Protein AF-A0A2D6W241-F1 (afdb_monomer_lite)

Foldseek 3Di:
DDWDKDKDWDKDKDKDAPDPDPPDPDPVVVVCCCVPNRMPIDMDTPDIDIDIFQRLCVVQVVVVHHVCVVQADNRRHHVPPDDD

pLDDT: mean 90.25, std 10.78, range [44.81, 97.44]

Radius of gyration: 17.85 Å; chains: 1; bounding box: 41×22×42 Å

Secondary structure (DSSP, 8-state):
-PBPEEEEEEEEEEEE-SSPPP--S-HHHHHHHHHHSS-EEEEEEEEEEEEETHHHHHHHHTTT--GGGGTB-TTSBBS-----

Sequence (84 aa):
MAKKIIHRTVIEVEVLSEQPIPDTDSLEFIAREIIHGDWSGKWGVTGEHELSGTEAVEAIQNQGSDPQFFGIDENGDDLDEEEG

Structure (mmCIF, N/CA/C/O backbone):
data_AF-A0A2D6W241-F1
#
_entry.id   AF-A0A2D6W241-F1
#
loop_
_atom_site.group_PDB
_atom_site.id
_atom_site.type_symbol
_atom_site.label_atom_id
_atom_site.label_alt_id
_atom_site.label_comp_id
_atom_site.label_asym_id
_atom_site.label_entity_id
_atom_site.label_seq_id
_atom_site.pdbx_PDB_ins_code
_atom_site.Cartn_x
_atom_site.Cartn_y
_atom_site.Cartn_z
_atom_site.occupancy
_atom_site.B_iso_or_equiv
_atom_site.auth_seq_id
_atom_site.auth_comp_id
_atom_site.auth_asym_id
_atom_site.auth_atom_id
_atom_site.pdbx_PDB_model_num
ATOM 1 N N . MET A 1 1 ? -22.774 -1.125 20.893 1.00 61.25 1 MET A N 1
ATOM 2 C CA . MET A 1 1 ? -21.941 -0.620 19.800 1.00 61.25 1 MET A CA 1
ATOM 3 C C . MET A 1 1 ? -20.492 -0.572 20.249 1.00 61.25 1 MET A C 1
ATOM 5 O O . MET A 1 1 ? -20.049 0.399 20.862 1.00 61.25 1 MET A O 1
ATOM 9 N N . ALA A 1 2 ? -19.772 -1.668 20.045 1.00 73.94 2 ALA A N 1
ATOM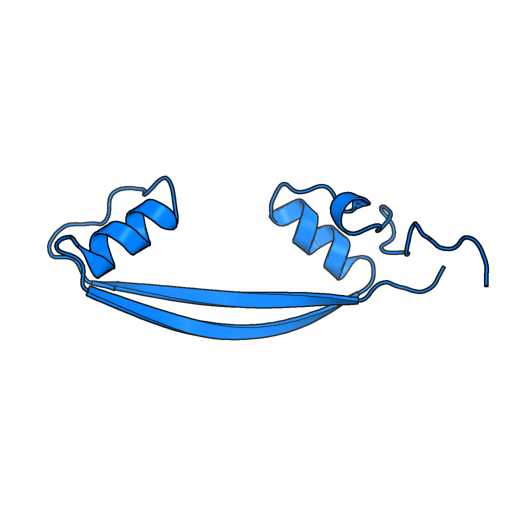 10 C CA . ALA A 1 2 ? -18.323 -1.697 20.075 1.00 73.94 2 ALA A CA 1
ATOM 11 C C . ALA A 1 2 ? -17.777 -1.083 18.780 1.00 73.94 2 ALA A C 1
ATOM 13 O O . ALA A 1 2 ? -18.362 -1.220 17.705 1.00 73.94 2 ALA A O 1
ATOM 14 N N . LYS A 1 3 ? -16.629 -0.412 18.882 1.00 84.00 3 LYS A N 1
ATOM 15 C CA . LYS A 1 3 ? -15.932 0.098 17.702 1.00 84.00 3 LYS A CA 1
ATOM 16 C C . LYS A 1 3 ? -15.288 -1.061 16.956 1.00 84.00 3 LYS A C 1
ATOM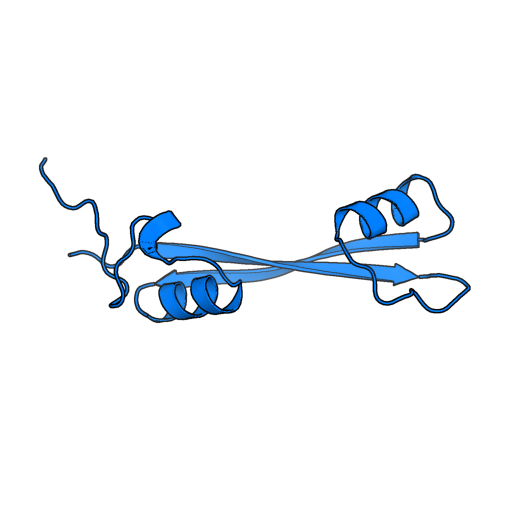 18 O O . LYS A 1 3 ? -14.484 -1.790 17.542 1.00 84.00 3 LYS A O 1
ATOM 23 N N . LYS A 1 4 ? -15.593 -1.191 15.666 1.00 87.31 4 LYS A N 1
ATOM 24 C CA . LYS A 1 4 ? -14.947 -2.177 14.798 1.00 87.31 4 LYS A CA 1
ATOM 25 C C . LYS A 1 4 ? -13.511 -1.758 14.497 1.00 87.31 4 LYS A C 1
ATOM 27 O O . LYS A 1 4 ? -13.232 -0.573 14.300 1.00 87.31 4 LYS A O 1
ATOM 32 N N . ILE A 1 5 ? -12.605 -2.734 14.465 1.00 91.75 5 ILE A N 1
ATOM 33 C CA . ILE A 1 5 ? -11.201 -2.527 14.099 1.00 91.75 5 ILE A CA 1
ATOM 34 C C . ILE A 1 5 ? -11.008 -2.943 12.642 1.00 91.75 5 ILE A C 1
ATOM 36 O O . ILE A 1 5 ? -11.356 -4.057 12.252 1.00 91.75 5 ILE A O 1
ATOM 40 N N . ILE A 1 6 ? -10.434 -2.045 11.847 1.00 93.88 6 ILE A N 1
ATOM 41 C CA . ILE A 1 6 ? -10.042 -2.264 10.458 1.00 93.88 6 ILE A CA 1
ATOM 42 C C . ILE A 1 6 ? -8.525 -2.197 10.360 1.00 93.88 6 ILE A C 1
ATOM 44 O O . ILE A 1 6 ? -7.897 -1.246 10.817 1.00 93.88 6 ILE A O 1
ATOM 48 N N . HIS A 1 7 ? -7.926 -3.193 9.722 1.00 95.19 7 HIS A N 1
ATOM 49 C CA . HIS A 1 7 ? -6.488 -3.218 9.492 1.00 95.19 7 HIS A CA 1
ATOM 50 C C . HIS A 1 7 ? -6.169 -2.522 8.169 1.00 95.19 7 HIS A C 1
ATOM 52 O O . HIS A 1 7 ? -6.592 -2.965 7.101 1.00 95.19 7 HIS A O 1
ATOM 58 N N . ARG A 1 8 ? -5.415 -1.425 8.235 1.00 95.69 8 ARG A N 1
ATOM 59 C CA . ARG A 1 8 ? -4.891 -0.719 7.068 1.00 95.69 8 ARG A CA 1
ATOM 60 C C . ARG A 1 8 ? -3.452 -1.146 6.815 1.00 95.69 8 ARG A C 1
ATOM 62 O O . ARG A 1 8 ? -2.577 -0.891 7.640 1.00 95.69 8 ARG A O 1
ATOM 69 N N . THR A 1 9 ? -3.207 -1.679 5.625 1.00 97.38 9 THR A N 1
ATOM 70 C CA . THR A 1 9 ? -1.865 -1.967 5.109 1.00 97.38 9 THR A CA 1
ATOM 71 C C . THR A 1 9 ? -1.594 -1.074 3.907 1.00 97.38 9 THR A C 1
ATOM 73 O O . THR A 1 9 ? -2.400 -1.009 2.979 1.00 97.38 9 THR A O 1
ATOM 76 N N . VAL A 1 10 ? -0.462 -0.375 3.916 1.00 96.75 10 VAL A N 1
ATOM 77 C CA . VAL A 1 10 ? 0.018 0.400 2.768 1.00 96.75 10 VAL A CA 1
ATOM 78 C C . VAL A 1 10 ? 1.100 -0.408 2.068 1.00 96.75 10 VAL A C 1
ATOM 80 O O . VAL A 1 10 ? 2.113 -0.764 2.674 1.00 96.75 10 VAL A O 1
ATOM 83 N N . ILE A 1 11 ? 0.866 -0.703 0.792 1.00 96.69 11 ILE A N 1
ATOM 84 C CA . ILE A 1 11 ? 1.813 -1.394 -0.081 1.00 96.69 11 ILE A CA 1
ATOM 85 C C . ILE A 1 11 ? 2.339 -0.374 -1.084 1.00 96.69 11 ILE A C 1
ATOM 87 O O . ILE A 1 11 ? 1.559 0.259 -1.795 1.00 96.69 11 ILE A O 1
ATOM 91 N N . GLU A 1 12 ? 3.656 -0.222 -1.139 1.00 96.44 12 GLU A N 1
ATOM 92 C CA . GLU A 1 12 ? 4.336 0.602 -2.132 1.00 96.44 12 GLU A CA 1
ATOM 93 C C . GLU A 1 12 ? 4.891 -0.288 -3.243 1.00 96.44 12 GLU A C 1
ATOM 95 O O . GLU A 1 12 ? 5.453 -1.354 -2.978 1.00 96.44 12 GLU A O 1
ATOM 100 N N . VAL A 1 13 ? 4.733 0.161 -4.488 1.00 95.25 13 VAL A N 1
ATOM 101 C CA . VAL A 1 13 ? 5.311 -0.472 -5.675 1.00 95.25 13 VAL A CA 1
ATOM 102 C C . VAL A 1 13 ? 6.241 0.543 -6.329 1.00 95.25 13 VAL A C 1
ATOM 104 O O . VAL A 1 13 ? 5.793 1.578 -6.817 1.00 95.25 13 VAL A O 1
ATOM 107 N N . GLU A 1 14 ? 7.538 0.250 -6.334 1.00 95.50 14 GLU A N 1
ATOM 108 C CA . GLU A 1 14 ? 8.546 1.042 -7.036 1.00 95.50 14 GLU A CA 1
ATOM 109 C C . GLU A 1 14 ? 8.820 0.396 -8.393 1.00 95.50 14 GLU A C 1
ATOM 111 O O . GLU A 1 14 ? 9.137 -0.795 -8.470 1.00 95.50 14 GLU A O 1
ATOM 116 N N . VAL A 1 15 ? 8.702 1.194 -9.455 1.00 95.88 15 VAL A N 1
ATOM 117 C CA . VAL A 1 15 ? 8.835 0.742 -10.841 1.00 95.88 15 VAL A CA 1
ATOM 118 C C . VAL A 1 15 ? 9.914 1.550 -11.550 1.00 95.88 15 VAL A C 1
ATOM 120 O O . VAL A 1 15 ? 9.922 2.779 -11.494 1.00 95.88 15 VAL A O 1
ATOM 123 N N . LEU A 1 16 ? 10.816 0.850 -12.235 1.00 96.38 16 LEU A N 1
ATOM 124 C CA . LEU A 1 16 ? 11.794 1.418 -13.155 1.00 96.38 16 LEU A CA 1
ATOM 125 C C . LEU A 1 16 ? 11.392 1.070 -14.590 1.00 96.38 16 LEU A C 1
ATOM 127 O O . LEU A 1 16 ? 11.147 -0.096 -14.906 1.00 96.38 16 LEU A O 1
ATOM 131 N N . SER A 1 17 ? 11.374 2.077 -15.458 1.00 95.25 17 SER A N 1
ATOM 132 C CA . SER A 1 17 ? 11.056 1.953 -16.880 1.00 95.25 17 SER A CA 1
ATOM 133 C C . SER A 1 17 ? 11.948 2.879 -17.713 1.00 95.25 17 SER A C 1
ATOM 135 O O . SER A 1 17 ? 12.459 3.886 -17.221 1.00 95.25 17 SER A O 1
ATOM 137 N N . GLU A 1 18 ? 12.145 2.554 -18.992 1.00 95.06 18 GLU A N 1
ATOM 138 C CA . GLU A 1 18 ? 12.940 3.394 -19.906 1.00 95.06 18 GLU A CA 1
ATOM 139 C C . GLU A 1 18 ? 12.184 4.633 -20.407 1.00 95.06 18 GLU A C 1
ATOM 141 O O . GLU A 1 18 ? 12.799 5.619 -20.814 1.00 95.06 18 GLU A O 1
ATOM 146 N N . GLN A 1 19 ? 10.852 4.585 -20.392 1.00 93.19 19 GLN A N 1
ATOM 147 C CA . GLN A 1 19 ? 9.966 5.687 -20.766 1.00 93.19 19 GLN A CA 1
ATOM 148 C C . GLN A 1 19 ? 9.077 6.061 -19.578 1.00 93.19 19 GLN A C 1
ATOM 150 O O . GLN A 1 19 ? 8.788 5.183 -18.759 1.00 93.19 19 GLN A O 1
ATOM 155 N N . PRO A 1 20 ? 8.621 7.326 -19.473 1.00 91.69 20 PRO A N 1
ATOM 156 C CA . PRO A 1 20 ? 7.666 7.722 -18.449 1.00 91.69 20 PRO A CA 1
ATOM 157 C C . PRO A 1 20 ? 6.466 6.783 -18.441 1.00 91.69 20 PRO A C 1
ATOM 159 O O . PRO A 1 20 ? 5.881 6.505 -19.490 1.00 91.69 20 PRO A O 1
ATOM 162 N N . ILE A 1 21 ? 6.124 6.296 -17.253 1.00 88.50 21 ILE A N 1
ATOM 163 C CA . ILE A 1 21 ? 4.940 5.470 -17.061 1.00 88.50 21 ILE A CA 1
ATOM 164 C C . ILE A 1 21 ? 3.736 6.359 -17.408 1.00 88.50 21 ILE A C 1
ATOM 166 O O . ILE A 1 21 ? 3.604 7.427 -16.801 1.00 88.50 21 ILE A O 1
ATOM 170 N N . PRO A 1 22 ? 2.915 6.002 -18.419 1.00 83.06 22 PRO A N 1
ATOM 171 C CA . PRO A 1 22 ? 1.692 6.751 -18.704 1.00 83.06 22 PRO A CA 1
ATOM 172 C C . PRO A 1 22 ? 0.824 6.739 -17.447 1.00 83.06 22 PRO A C 1
ATOM 174 O O . PRO A 1 22 ? 0.982 5.827 -16.645 1.00 83.06 22 PRO A O 1
ATOM 177 N N . ASP A 1 23 ? -0.079 7.702 -17.263 1.00 80.06 23 ASP A N 1
ATOM 178 C CA . ASP A 1 23 ? -1.045 7.627 -16.159 1.00 80.06 23 ASP A CA 1
ATOM 179 C C . ASP A 1 23 ? -1.781 6.280 -16.262 1.00 80.06 23 ASP A C 1
ATOM 181 O O . ASP A 1 23 ? -2.610 6.069 -17.145 1.00 80.06 23 ASP A O 1
ATOM 185 N N . THR A 1 24 ? -1.354 5.301 -15.460 1.00 67.12 24 THR A N 1
ATOM 186 C CA . THR A 1 24 ? -1.791 3.915 -15.605 1.00 67.12 24 THR A CA 1
ATOM 187 C C . THR A 1 24 ? -3.126 3.763 -14.915 1.00 67.12 24 THR A C 1
ATOM 189 O O . THR A 1 24 ? -3.236 4.044 -13.723 1.00 67.12 24 THR A O 1
ATOM 192 N N . ASP A 1 25 ? -4.103 3.219 -15.632 1.00 63.72 25 ASP A N 1
ATOM 193 C CA . ASP A 1 25 ? -5.467 3.073 -15.124 1.00 63.72 25 ASP A CA 1
ATOM 194 C C . ASP A 1 25 ? -5.635 1.944 -14.084 1.00 63.72 25 ASP A C 1
ATOM 196 O O . ASP A 1 25 ? -6.699 1.831 -13.477 1.00 63.72 25 ASP A O 1
ATOM 200 N N . SER A 1 26 ? -4.634 1.072 -13.854 1.00 88.31 26 SER A N 1
ATOM 201 C CA . SER A 1 26 ? -4.777 -0.026 -12.880 1.00 88.31 26 SER A CA 1
ATOM 202 C C . SER A 1 26 ? -3.470 -0.640 -12.359 1.00 88.31 26 SER A C 1
ATOM 204 O O . SER A 1 26 ? -2.464 -0.730 -13.064 1.00 88.31 26 SER A O 1
ATOM 206 N N . LEU A 1 27 ? -3.534 -1.178 -11.134 1.00 91.62 27 LEU A N 1
ATOM 207 C CA . LEU A 1 27 ? -2.480 -2.017 -10.544 1.00 91.62 27 LEU A CA 1
ATOM 208 C C . LEU A 1 27 ? -2.230 -3.310 -11.339 1.00 91.62 27 LEU A C 1
ATOM 210 O O . LEU A 1 27 ? -1.101 -3.793 -11.370 1.00 91.62 27 LEU A O 1
ATOM 214 N N . GLU A 1 28 ? -3.254 -3.868 -11.995 1.00 93.69 28 GLU A N 1
ATOM 215 C CA . GLU A 1 28 ? -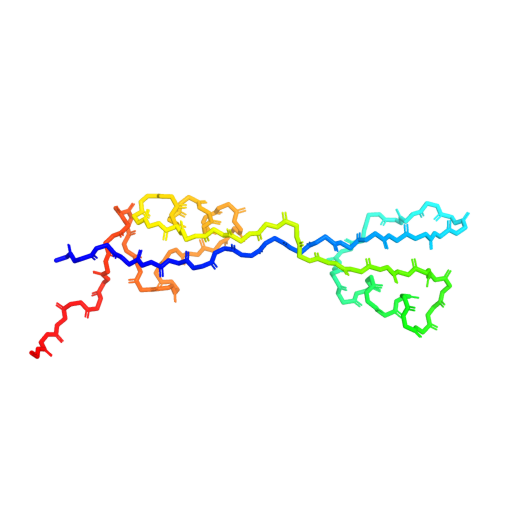3.109 -5.066 -12.834 1.00 93.69 28 GLU A CA 1
ATOM 216 C C . GLU A 1 28 ? -2.184 -4.801 -14.025 1.00 93.69 28 GLU A C 1
ATOM 218 O O . GLU A 1 28 ? -1.307 -5.612 -14.324 1.00 93.69 28 GLU A O 1
ATOM 223 N N . PHE A 1 29 ? -2.340 -3.644 -14.674 1.00 92.44 29 PHE A N 1
ATOM 224 C CA . PHE A 1 29 ? -1.467 -3.239 -15.768 1.00 92.44 29 PHE A CA 1
ATOM 225 C C . PHE A 1 29 ? -0.017 -3.086 -15.297 1.00 92.44 29 PHE A C 1
ATOM 227 O O . PHE A 1 29 ? 0.884 -3.652 -15.912 1.00 92.44 29 PHE A O 1
ATOM 234 N N . ILE A 1 30 ? 0.200 -2.412 -14.161 1.00 93.25 30 ILE A N 1
ATOM 235 C CA . ILE A 1 30 ? 1.534 -2.270 -13.558 1.00 93.25 30 ILE A CA 1
ATOM 236 C C . ILE A 1 30 ? 2.156 -3.647 -13.288 1.00 93.25 30 ILE A C 1
ATOM 238 O O . ILE A 1 30 ? 3.295 -3.903 -13.676 1.00 93.25 30 ILE A O 1
ATOM 242 N N . ALA A 1 31 ? 1.407 -4.560 -12.663 1.00 94.50 31 ALA A N 1
ATOM 243 C CA . ALA A 1 31 ? 1.888 -5.908 -12.369 1.00 94.50 31 ALA A CA 1
ATOM 244 C C . ALA A 1 31 ? 2.227 -6.694 -13.644 1.00 94.50 31 ALA A C 1
ATOM 246 O O . ALA A 1 31 ? 3.255 -7.370 -13.702 1.00 94.50 31 ALA A O 1
ATOM 247 N N . ARG A 1 32 ? 1.392 -6.590 -14.682 1.00 94.94 32 ARG A N 1
ATOM 248 C CA . ARG A 1 32 ? 1.626 -7.238 -15.974 1.00 94.94 32 ARG A CA 1
ATOM 249 C C . ARG A 1 32 ? 2.919 -6.753 -16.625 1.00 94.94 32 ARG A C 1
ATOM 251 O O . ARG A 1 32 ? 3.689 -7.592 -17.085 1.00 94.94 32 ARG A O 1
ATOM 258 N N . GLU A 1 33 ? 3.166 -5.447 -16.640 1.00 94.88 33 GLU A N 1
ATOM 259 C CA . GLU A 1 33 ? 4.379 -4.880 -17.237 1.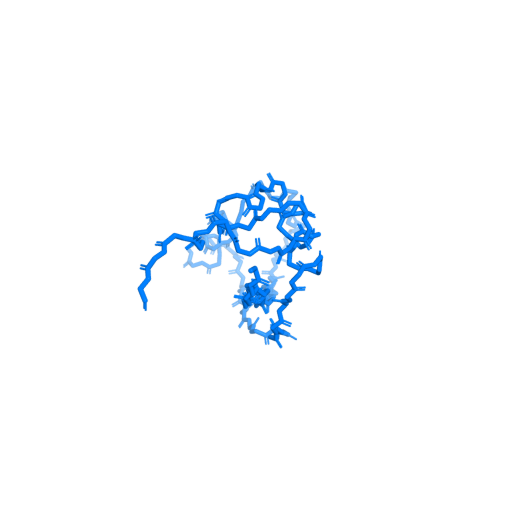00 94.88 33 GLU A CA 1
ATOM 260 C C . GLU A 1 33 ? 5.644 -5.261 -16.460 1.00 94.88 33 GLU A C 1
ATOM 262 O O . GLU A 1 33 ? 6.672 -5.528 -17.074 1.00 94.88 33 GLU A O 1
ATOM 267 N N . ILE A 1 34 ? 5.567 -5.386 -15.130 1.00 95.69 34 ILE A N 1
ATOM 268 C CA . ILE A 1 34 ? 6.686 -5.871 -14.303 1.00 95.69 34 ILE A CA 1
ATOM 269 C C . ILE A 1 34 ? 7.011 -7.350 -14.584 1.00 95.69 34 ILE A C 1
ATOM 271 O O . ILE A 1 34 ? 8.175 -7.746 -14.579 1.00 95.69 34 ILE A O 1
ATOM 275 N N . ILE A 1 35 ? 5.993 -8.201 -14.765 1.00 96.50 35 ILE A N 1
ATOM 276 C CA . ILE A 1 35 ? 6.181 -9.661 -14.886 1.00 96.50 35 ILE A CA 1
ATOM 277 C C . ILE A 1 35 ? 6.494 -10.077 -16.329 1.00 96.50 35 ILE A C 1
ATOM 279 O O . ILE A 1 35 ? 7.261 -11.016 -16.557 1.00 96.50 35 ILE A O 1
ATOM 283 N N . HIS A 1 36 ? 5.855 -9.433 -17.302 1.00 96.94 36 HIS A N 1
ATOM 284 C CA . HIS A 1 36 ? 5.851 -9.863 -18.700 1.00 96.94 36 HIS A CA 1
ATOM 285 C C . HIS A 1 36 ? 6.280 -8.778 -19.692 1.00 96.94 36 HIS A C 1
ATOM 287 O O . HIS A 1 36 ? 6.479 -9.109 -20.861 1.00 96.94 36 HIS A O 1
ATOM 293 N N . GLY A 1 37 ? 6.363 -7.521 -19.259 1.00 94.44 37 GLY A N 1
ATOM 294 C CA . GLY A 1 37 ? 6.710 -6.379 -20.099 1.00 94.44 37 GLY A CA 1
ATOM 295 C C . GLY A 1 37 ? 8.140 -5.897 -19.875 1.00 94.44 37 GLY A C 1
ATOM 296 O O . GLY A 1 37 ? 9.025 -6.665 -19.493 1.00 94.44 37 GLY A O 1
ATOM 297 N N . ASP A 1 38 ? 8.342 -4.604 -20.120 1.00 94.81 38 ASP A N 1
ATOM 298 C CA . ASP A 1 38 ? 9.663 -3.963 -20.124 1.00 94.81 38 ASP A CA 1
ATOM 299 C C . ASP A 1 38 ? 9.965 -3.197 -18.823 1.00 94.81 38 ASP A C 1
ATOM 301 O O . ASP A 1 38 ? 10.851 -2.338 -18.784 1.00 94.81 38 ASP A O 1
ATOM 305 N N . TRP A 1 39 ? 9.207 -3.445 -17.751 1.00 96.38 39 TRP A N 1
ATOM 306 C CA . TRP A 1 39 ? 9.376 -2.745 -16.476 1.00 96.38 39 TRP A CA 1
ATOM 307 C C . TRP A 1 39 ? 10.045 -3.639 -15.436 1.00 96.38 39 TRP A C 1
ATOM 309 O O . TRP A 1 39 ? 9.810 -4.841 -15.365 1.00 96.38 39 TRP A O 1
ATOM 319 N N . SER A 1 40 ? 10.866 -3.034 -14.580 1.00 97.44 40 SER A N 1
ATOM 320 C CA . SER A 1 40 ? 11.407 -3.693 -13.390 1.00 97.44 40 SER A CA 1
ATOM 321 C C . SER A 1 40 ? 10.689 -3.163 -12.161 1.00 97.44 40 SER A C 1
ATOM 323 O O . SER A 1 40 ? 10.572 -1.951 -11.989 1.00 97.44 40 SER A O 1
ATOM 325 N N . GLY A 1 41 ? 10.209 -4.060 -11.306 1.00 96.00 41 GLY A N 1
ATOM 326 C CA . GLY A 1 41 ? 9.411 -3.692 -10.146 1.00 96.00 41 GLY A CA 1
ATOM 327 C C . GLY A 1 41 ? 9.901 -4.341 -8.866 1.00 96.00 41 GLY A C 1
ATOM 328 O O . GLY A 1 41 ? 10.312 -5.502 -8.848 1.00 96.00 41 GLY A O 1
ATOM 329 N N . LYS A 1 42 ? 9.791 -3.599 -7.770 1.00 96.88 42 LYS A N 1
ATOM 330 C CA . LYS A 1 42 ? 9.829 -4.146 -6.414 1.00 96.88 42 LYS A CA 1
ATOM 331 C C . LYS A 1 42 ? 8.634 -3.611 -5.638 1.00 96.88 42 LYS A C 1
ATOM 333 O O . LYS A 1 42 ? 8.183 -2.495 -5.880 1.00 96.88 42 LYS A O 1
ATOM 338 N N . TRP A 1 43 ? 8.135 -4.396 -4.696 1.00 96.50 43 TRP A N 1
ATOM 339 C CA . TRP A 1 43 ? 7.052 -3.972 -3.818 1.00 96.50 43 TRP A CA 1
ATOM 340 C C . TRP A 1 43 ? 7.371 -4.317 -2.370 1.00 96.50 43 TRP A C 1
ATOM 342 O O . TRP A 1 43 ? 8.172 -5.214 -2.091 1.00 96.50 43 TRP A O 1
ATOM 352 N N . GLY A 1 44 ? 6.754 -3.587 -1.451 1.00 96.75 44 GLY A N 1
ATOM 353 C CA . GLY A 1 44 ? 6.927 -3.799 -0.023 1.00 96.75 44 GLY A CA 1
ATOM 354 C C . GLY A 1 44 ? 5.821 -3.152 0.794 1.00 96.75 44 GLY A C 1
ATOM 355 O O . GLY A 1 44 ? 5.136 -2.239 0.337 1.00 96.75 44 GLY A O 1
ATOM 356 N N . VAL A 1 45 ? 5.653 -3.645 2.018 1.00 97.38 45 VAL A N 1
ATOM 357 C CA . VAL A 1 45 ? 4.773 -3.020 3.007 1.00 97.38 45 VAL A CA 1
ATOM 358 C C . VAL A 1 45 ? 5.510 -1.834 3.619 1.00 97.38 45 VAL A C 1
ATOM 360 O O . VAL A 1 45 ? 6.611 -1.996 4.146 1.00 97.38 45 VAL A O 1
ATOM 363 N N . THR A 1 46 ? 4.912 -0.649 3.545 1.00 97.38 46 THR A N 1
ATOM 364 C CA . THR A 1 46 ? 5.486 0.593 4.090 1.00 97.38 46 THR A CA 1
ATOM 365 C C . THR A 1 46 ? 4.752 1.097 5.330 1.00 97.38 46 THR A C 1
ATOM 367 O O . THR A 1 46 ? 5.273 1.961 6.033 1.00 97.38 46 THR A O 1
ATOM 370 N N . GLY A 1 47 ? 3.585 0.529 5.652 1.00 96.19 47 GLY A N 1
ATOM 371 C CA . GLY A 1 47 ? 2.862 0.833 6.883 1.00 96.19 47 GLY A CA 1
ATOM 372 C C . GLY A 1 47 ? 1.764 -0.177 7.200 1.00 96.19 47 GLY A C 1
ATOM 373 O O . GLY A 1 47 ? 1.086 -0.670 6.299 1.00 96.19 47 GLY A O 1
ATOM 374 N N . GLU A 1 48 ? 1.580 -0.443 8.492 1.00 97.19 48 GLU A N 1
ATOM 375 C CA . GLU A 1 48 ? 0.507 -1.272 9.041 1.00 97.19 48 GLU A CA 1
ATOM 376 C C . GLU A 1 48 ? -0.072 -0.578 10.269 1.00 97.19 48 GLU A C 1
ATOM 378 O O . GLU A 1 48 ? 0.655 -0.236 11.205 1.00 97.19 48 GLU A O 1
ATOM 383 N N . HIS A 1 49 ? -1.381 -0.339 10.249 1.00 95.62 49 HIS A N 1
ATOM 384 C CA . HIS A 1 49 ? -2.081 0.373 11.309 1.00 95.62 49 HIS A CA 1
ATOM 385 C C . HIS A 1 49 ? -3.456 -0.237 11.544 1.00 95.62 49 HIS A C 1
ATOM 387 O O . HIS A 1 49 ? -4.187 -0.538 10.602 1.00 95.62 49 HIS A O 1
ATOM 393 N N . GLU A 1 50 ? -3.824 -0.371 12.810 1.00 96.81 50 GLU A N 1
ATOM 394 C CA . GLU A 1 50 ? -5.206 -0.616 13.201 1.00 96.81 50 GLU A CA 1
ATOM 395 C C . GLU A 1 50 ? -5.947 0.718 13.225 1.00 96.81 50 GLU A C 1
ATOM 397 O O . GLU A 1 50 ? -5.484 1.684 13.831 1.00 96.81 50 GLU A O 1
ATOM 402 N N . LEU A 1 51 ? -7.081 0.771 12.537 1.00 95.31 51 LEU A N 1
ATOM 403 C CA . LEU A 1 51 ? -7.995 1.901 12.509 1.00 95.31 51 LEU A CA 1
ATOM 404 C C . LEU A 1 51 ? -9.272 1.499 13.229 1.00 95.31 51 LEU A C 1
ATOM 406 O O . LEU A 1 51 ? -9.748 0.376 13.073 1.00 95.31 51 LEU A O 1
ATOM 410 N N . SER A 1 52 ? -9.855 2.414 13.991 1.00 92.56 52 SER A N 1
ATOM 411 C CA . SER A 1 52 ? -11.135 2.164 14.648 1.00 92.56 52 SER A CA 1
ATOM 412 C C . SER A 1 52 ? -12.032 3.384 14.565 1.00 92.56 52 SER A C 1
ATOM 414 O O . SER A 1 52 ? -11.559 4.517 14.456 1.00 92.56 52 SER A O 1
ATOM 416 N N . GLY A 1 53 ? -13.339 3.164 14.652 1.00 91.81 53 GLY A N 1
ATOM 417 C CA . GLY A 1 53 ? -14.280 4.270 14.684 1.00 91.81 53 GLY A CA 1
ATOM 418 C C . GLY A 1 53 ? -14.205 5.133 13.418 1.00 91.81 53 GLY A C 1
ATOM 419 O O . GLY A 1 53 ? -14.097 4.638 12.295 1.00 91.81 53 GLY A O 1
ATOM 420 N N . THR A 1 54 ? -14.209 6.447 13.622 1.00 93.06 54 THR A N 1
ATOM 421 C CA . THR A 1 54 ? -14.180 7.457 12.558 1.00 93.06 54 THR A CA 1
ATOM 422 C C . THR A 1 54 ? -12.946 7.364 11.658 1.00 93.06 54 THR A C 1
ATOM 424 O O . THR A 1 54 ? -13.057 7.620 10.465 1.00 93.06 54 THR A O 1
ATOM 427 N N . GLU A 1 55 ? -11.787 6.938 12.173 1.00 95.00 55 GLU A N 1
ATOM 428 C CA . GLU A 1 55 ? -10.571 6.775 11.356 1.00 95.00 55 GLU A CA 1
ATOM 429 C C . GLU A 1 55 ? -10.749 5.685 10.289 1.00 95.00 55 GLU A C 1
ATOM 431 O O . GLU A 1 55 ? -10.253 5.813 9.169 1.00 95.00 55 GLU A O 1
ATOM 436 N N . ALA A 1 56 ? -11.482 4.617 10.621 1.00 94.94 56 ALA A N 1
ATOM 437 C CA . ALA A 1 56 ? -11.813 3.563 9.672 1.00 94.94 56 ALA A CA 1
ATOM 438 C C . ALA A 1 56 ? -12.811 4.068 8.619 1.00 94.94 56 ALA A C 1
ATOM 440 O O . ALA A 1 56 ? -12.585 3.867 7.426 1.00 94.94 56 ALA A O 1
ATOM 441 N N . VAL A 1 57 ? -13.862 4.779 9.045 1.00 95.81 57 VAL A N 1
ATOM 442 C CA . VAL A 1 57 ? -14.871 5.389 8.156 1.00 95.81 57 VAL A CA 1
ATOM 443 C C . VAL A 1 57 ? -14.210 6.311 7.133 1.00 95.81 57 VAL A C 1
ATOM 445 O O . VAL A 1 57 ? -14.400 6.133 5.929 1.00 95.81 57 VAL A O 1
ATOM 448 N N . GLU A 1 58 ? -13.378 7.244 7.596 1.00 95.75 58 GLU A N 1
ATOM 449 C CA . GLU A 1 58 ? -12.652 8.175 6.730 1.00 95.75 58 GLU A CA 1
ATOM 450 C C . GLU A 1 58 ? -11.733 7.434 5.751 1.00 95.75 58 GLU A C 1
ATOM 452 O O . GLU A 1 58 ? -11.703 7.745 4.559 1.00 95.75 58 GLU A O 1
ATOM 457 N N . ALA A 1 59 ? -10.995 6.422 6.218 1.00 95.69 59 ALA A N 1
ATOM 458 C CA . ALA A 1 59 ? -10.099 5.650 5.363 1.00 95.69 59 ALA A CA 1
ATOM 459 C C . ALA A 1 59 ? -10.842 4.853 4.277 1.00 95.69 59 ALA A C 1
ATOM 461 O O . ALA A 1 59 ? -10.325 4.722 3.166 1.00 95.69 59 ALA A O 1
ATOM 462 N N . ILE A 1 60 ? -12.035 4.331 4.571 1.00 95.19 60 ILE A N 1
ATOM 463 C CA . ILE A 1 60 ? -12.871 3.596 3.611 1.00 95.19 60 ILE A CA 1
ATOM 464 C C . ILE A 1 60 ? -13.463 4.561 2.575 1.00 95.19 60 ILE A C 1
ATOM 466 O O . ILE A 1 60 ? -13.357 4.322 1.370 1.00 95.19 60 ILE A O 1
ATOM 470 N N . GLN A 1 61 ? -14.008 5.693 3.024 1.00 95.25 61 GLN A N 1
ATOM 471 C CA . GLN A 1 61 ? -14.585 6.710 2.140 1.00 95.25 61 GLN A CA 1
ATOM 472 C C . GLN A 1 61 ? -13.541 7.343 1.217 1.00 95.25 61 GLN A C 1
ATOM 474 O O . GLN A 1 61 ? -13.813 7.566 0.038 1.00 95.25 61 GLN A O 1
ATOM 479 N N . ASN A 1 62 ? -12.318 7.562 1.706 1.00 95.69 62 ASN A N 1
ATOM 480 C CA . ASN A 1 62 ? -11.205 8.051 0.886 1.00 95.69 62 ASN A CA 1
ATOM 481 C C . ASN A 1 62 ? -10.796 7.070 -0.227 1.00 95.69 62 ASN A C 1
ATOM 483 O O . ASN A 1 62 ? -10.170 7.480 -1.201 1.00 95.69 62 ASN A O 1
ATOM 487 N N . GLN A 1 63 ? -11.168 5.792 -0.114 1.00 93.50 63 GLN A N 1
ATOM 488 C CA . GLN A 1 63 ? -11.010 4.786 -1.170 1.00 93.50 63 GLN A CA 1
ATOM 489 C C . GLN A 1 63 ? -12.242 4.701 -2.091 1.00 93.50 63 GLN A C 1
ATOM 491 O O . GLN A 1 63 ? -12.339 3.792 -2.912 1.00 93.50 63 GLN A O 1
ATOM 496 N N . GLY A 1 64 ? -13.205 5.619 -1.951 1.00 94.38 64 GLY A N 1
ATOM 497 C CA . GLY A 1 64 ? -14.459 5.628 -2.707 1.00 94.38 64 GLY A CA 1
ATOM 498 C C . GLY A 1 64 ? -15.414 4.492 -2.334 1.00 94.38 64 GLY A C 1
ATOM 499 O O . GLY A 1 64 ? -16.313 4.181 -3.112 1.00 94.38 64 GLY A O 1
ATOM 500 N N . SER A 1 65 ? -15.200 3.850 -1.182 1.00 94.81 65 SER A N 1
ATOM 501 C CA . SER A 1 65 ? -16.004 2.724 -0.702 1.00 94.81 65 SER A CA 1
ATOM 502 C C . SER A 1 65 ? -16.991 3.156 0.382 1.00 94.81 65 SER A C 1
ATOM 504 O O . SER A 1 65 ? -16.805 4.175 1.048 1.00 94.81 65 SER A O 1
ATOM 506 N N . ASP A 1 66 ? -18.042 2.360 0.564 1.00 95.19 66 ASP A N 1
ATOM 507 C CA . ASP A 1 66 ? -19.040 2.562 1.614 1.00 95.19 66 ASP A CA 1
ATOM 508 C C . ASP A 1 66 ? -18.598 1.853 2.915 1.00 95.19 66 ASP A C 1
ATOM 510 O O . ASP A 1 66 ? -18.320 0.651 2.862 1.00 95.19 66 ASP A O 1
ATOM 514 N N . PRO A 1 67 ? -18.531 2.537 4.078 1.00 94.06 67 PRO A N 1
ATOM 515 C CA . PRO A 1 67 ? -18.258 1.913 5.379 1.00 94.06 67 PRO A CA 1
ATOM 516 C C . PRO A 1 67 ? -19.146 0.705 5.705 1.00 94.06 67 PRO A C 1
ATOM 518 O O . PRO A 1 67 ? -18.674 -0.249 6.333 1.00 94.06 67 PRO A O 1
ATOM 521 N N . GLN A 1 68 ? -20.386 0.678 5.206 1.00 93.06 68 GLN A N 1
ATOM 522 C CA . GLN A 1 68 ? -21.303 -0.448 5.392 1.00 93.06 68 GLN A CA 1
ATOM 523 C C . GLN A 1 68 ? -20.786 -1.746 4.760 1.00 93.06 68 GLN A C 1
ATOM 525 O O . GLN A 1 68 ? -21.150 -2.825 5.220 1.00 93.06 68 GLN A O 1
ATOM 530 N N . PHE A 1 69 ? -19.890 -1.676 3.765 1.00 90.31 69 PHE A N 1
ATOM 531 C CA . PHE A 1 69 ? -19.206 -2.855 3.217 1.00 90.31 69 PHE A CA 1
ATOM 532 C C . PHE A 1 69 ? -18.442 -3.631 4.297 1.00 90.31 69 PHE A C 1
ATOM 534 O O . PHE A 1 69 ? -18.375 -4.858 4.258 1.00 90.31 69 PHE A O 1
ATOM 541 N N . PHE A 1 70 ? -17.889 -2.916 5.276 1.00 91.81 70 PHE A N 1
ATOM 542 C CA . PHE A 1 70 ? -17.202 -3.499 6.424 1.00 91.81 70 PHE A CA 1
ATOM 543 C C . PHE A 1 70 ? -18.131 -3.697 7.631 1.00 91.81 70 PHE A C 1
ATOM 545 O O . PHE A 1 70 ? -17.656 -4.047 8.711 1.00 91.81 70 PHE A O 1
ATOM 552 N N . GLY A 1 71 ? -19.443 -3.497 7.477 1.00 91.62 71 GLY A N 1
ATOM 553 C CA . GLY A 1 71 ? -20.413 -3.550 8.570 1.00 91.62 71 GLY A CA 1
ATOM 554 C C . GLY A 1 71 ? -20.163 -2.460 9.611 1.00 91.62 71 GLY A C 1
ATOM 555 O O . GLY A 1 71 ? -20.189 -2.747 10.799 1.00 91.62 71 GLY A O 1
ATOM 556 N N . ILE A 1 72 ? -19.829 -1.244 9.175 1.00 92.88 72 ILE A N 1
ATOM 557 C CA . ILE A 1 72 ? -19.592 -0.091 10.052 1.00 92.88 72 ILE A CA 1
ATOM 558 C C . ILE A 1 72 ? -20.565 1.029 9.673 1.00 92.88 72 ILE A C 1
ATOM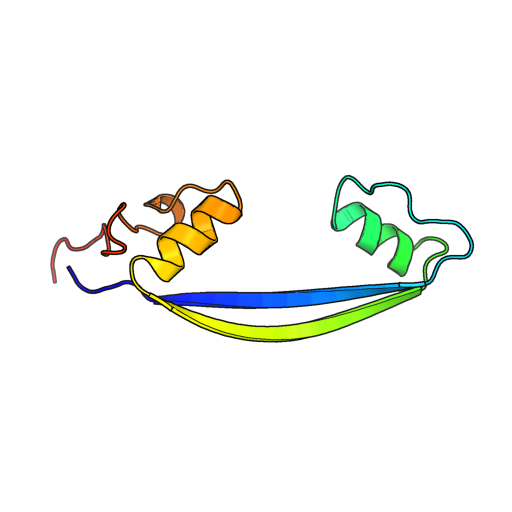 560 O O . ILE A 1 72 ? -20.820 1.250 8.486 1.00 92.88 72 ILE A O 1
ATOM 564 N N . ASP A 1 73 ? -21.116 1.724 10.666 1.00 91.62 73 ASP A N 1
ATOM 565 C CA . ASP A 1 73 ? -21.964 2.900 10.469 1.00 91.62 73 ASP A CA 1
ATOM 566 C C . ASP A 1 73 ? -21.144 4.187 10.220 1.00 91.62 73 ASP A C 1
ATOM 568 O O . ASP A 1 73 ? -19.913 4.186 10.177 1.00 91.62 73 ASP A O 1
ATOM 572 N N . GLU A 1 74 ? -21.823 5.322 10.049 1.00 91.00 74 GLU A N 1
ATOM 573 C CA . GLU A 1 74 ? -21.163 6.621 9.837 1.00 91.00 74 GLU A CA 1
ATOM 574 C C . GLU A 1 74 ? -20.358 7.127 11.051 1.00 91.00 74 GLU A C 1
ATOM 576 O O . GLU A 1 74 ? -19.478 7.975 10.898 1.00 91.00 74 GLU A O 1
ATOM 581 N N . ASN A 1 75 ? -20.624 6.598 12.247 1.00 90.06 75 ASN A N 1
ATOM 582 C CA . ASN A 1 75 ? -19.935 6.943 13.491 1.00 90.06 75 ASN A CA 1
ATOM 583 C C . ASN A 1 75 ? -18.726 6.035 13.759 1.00 90.06 75 ASN A C 1
ATOM 585 O O . ASN A 1 75 ? -17.921 6.314 14.657 1.00 90.06 75 ASN A O 1
ATOM 589 N N . GLY A 1 76 ? -18.559 4.978 12.964 1.00 88.75 76 GLY A N 1
ATOM 590 C CA . GLY A 1 76 ? -17.495 4.006 13.145 1.00 88.75 76 GLY A CA 1
ATOM 591 C C . GLY A 1 76 ? -17.846 2.865 14.105 1.00 88.75 76 GLY A C 1
ATOM 592 O O . GLY A 1 76 ? -16.951 2.162 14.588 1.00 88.75 76 GLY A O 1
ATOM 593 N N . ASP A 1 77 ? -19.129 2.703 14.397 1.00 91.31 77 ASP A N 1
ATOM 594 C CA . ASP A 1 77 ? -19.668 1.650 15.240 1.00 91.31 77 ASP A CA 1
ATOM 595 C C . ASP A 1 77 ? -20.057 0.430 14.390 1.00 91.31 77 ASP A C 1
ATOM 597 O O . ASP A 1 77 ? -20.425 0.563 13.221 1.00 91.31 77 ASP A O 1
ATOM 601 N N . ASP A 1 78 ? -19.941 -0.775 14.956 1.00 90.69 78 ASP A N 1
ATOM 602 C CA . ASP A 1 78 ? -20.342 -2.003 14.257 1.00 90.69 78 ASP A CA 1
ATOM 603 C C . ASP A 1 78 ? -21.862 -2.021 14.002 1.00 90.69 78 ASP A C 1
ATOM 605 O O . ASP A 1 78 ? -22.652 -1.708 14.895 1.00 90.69 78 ASP A O 1
ATOM 609 N N . LEU A 1 79 ? -22.271 -2.392 12.786 1.00 85.81 79 LEU A N 1
ATOM 610 C CA . LEU A 1 79 ? -23.682 -2.512 12.398 1.00 85.81 79 LEU A CA 1
ATOM 611 C C . LEU A 1 79 ? -24.301 -3.849 12.824 1.00 85.81 79 LEU A C 1
ATOM 613 O O . LEU A 1 79 ? -25.520 -3.930 12.959 1.00 85.81 79 LEU A O 1
ATOM 617 N N . ASP A 1 80 ? -23.475 -4.875 13.052 1.00 74.06 80 ASP A N 1
ATOM 618 C CA . ASP A 1 80 ? -23.911 -6.256 13.291 1.00 74.06 80 ASP A CA 1
ATOM 619 C C . ASP A 1 80 ? -23.954 -6.631 14.789 1.00 74.06 80 ASP A C 1
ATOM 621 O O . ASP A 1 80 ? -23.652 -7.763 15.170 1.00 74.06 80 ASP A O 1
ATOM 625 N N . GLU A 1 81 ? -24.355 -5.713 15.675 1.00 63.09 81 GLU A N 1
ATOM 626 C CA . GLU A 1 81 ? -24.746 -6.084 1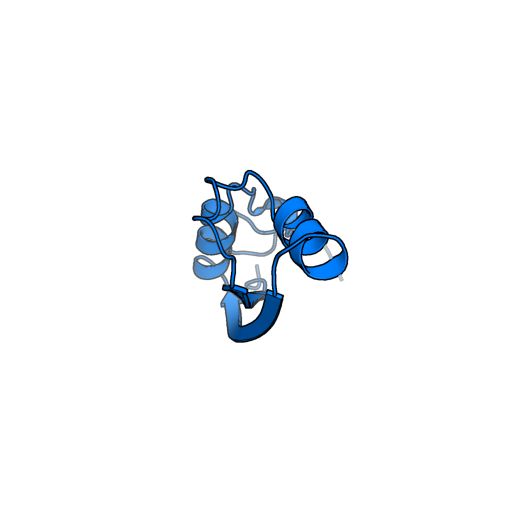7.044 1.00 63.09 81 GLU A CA 1
ATOM 627 C C . GLU A 1 81 ? -26.237 -6.483 17.109 1.00 63.09 81 GLU A C 1
ATOM 629 O O . GLU A 1 81 ? -27.061 -5.768 17.678 1.00 63.09 81 GLU A O 1
ATOM 634 N N . GLU A 1 82 ? -26.581 -7.666 16.581 1.00 57.03 82 GLU A N 1
ATOM 635 C CA . GLU A 1 82 ? -27.707 -8.467 17.093 1.00 57.03 82 GLU A CA 1
ATOM 636 C C . GLU A 1 82 ? -27.251 -9.881 17.526 1.00 57.03 82 GLU A C 1
ATOM 638 O O . GLU A 1 82 ? -26.960 -10.755 16.715 1.00 57.03 82 GLU A O 1
ATOM 643 N N . GLU A 1 83 ? -27.268 -10.034 18.857 1.00 51.81 83 GLU A N 1
ATOM 644 C CA . GLU A 1 83 ? -27.460 -11.212 19.726 1.00 51.81 83 GLU A CA 1
ATOM 645 C C . GLU A 1 83 ? -26.408 -12.335 19.862 1.00 51.81 83 GLU A C 1
ATOM 647 O O . GLU A 1 83 ? -26.108 -13.097 18.942 1.00 51.81 83 GLU A O 1
ATOM 652 N N . GLY A 1 84 ? -25.985 -12.527 21.126 1.00 44.81 84 GLY A N 1
ATOM 653 C CA . GLY A 1 84 ? -25.315 -13.720 21.653 1.00 44.81 84 GLY A CA 1
ATOM 654 C C . GLY A 1 84 ? -24.620 -13.512 22.992 1.00 44.81 84 GLY A C 1
ATOM 655 O O . GLY A 1 84 ? -23.414 -13.833 23.043 1.00 44.81 84 GLY A O 1
#